Protein AF-A0A534VSX3-F1 (afdb_monomer)

Solvent-accessible surface area (backbone atoms only — not comparable to full-atom values): 7333 Å² total; per-residue (Å²): 137,89,73,97,75,85,88,82,86,79,87,55,62,61,42,80,60,17,42,66,52,34,51,24,64,72,63,87,43,50,43,33,57,39,54,73,49,53,47,44,51,50,48,59,72,76,44,96,62,83,52,74,62,70,33,72,39,65,23,56,31,60,37,7,22,24,19,51,54,46,45,71,76,38,77,65,59,43,64,43,66,39,61,43,81,35,58,70,62,87,81,61,80,66,100,55,34,65,65,49,50,50,55,53,21,73,71,61,21,40,83,46,50,52,33,78,38,50,68,78,68,64,73,75,111

pLDDT: mean 83.9, std 14.59, range [49.41, 98.19]

Foldseek 3Di:
DDDPDDDDDDDQDWQQSRQLQDQWPLNPDHSVCCVQPVVLVVCVVPDDDPFWLRAEQEDEASSLLNQVVSCVVPPRRHNYGYHHPYPVPQPDCDPCCVVVVQVVCNVTHHPDCRRPHDPVVVVVD

Radius of gyration: 15.9 Å; Cα contacts (8 Å, |Δi|>4): 168; chains: 1; bounding box: 34×32×53 Å

Secondary structure (DSSP, 8-state):
--------------GGG--TTSB-TTSS-BHHHIIIIIIHHHHHHHS----TTS-EEEEETHHHHHHHHHHHHSTTT-SEEEEES----TT--STTHHHHHHHHHHHH----HHHH--HHHHTT-

Nearest PDB structures (foldseek):
  4rgy-assembly1_B-2  TM=8.276E-01  e=1.325E-04  uncultured bacterium FLS12
  7b6b-assembly1_A  TM=6.964E-01  e=1.854E-03  Dysgonomonas mossii DSM 22836
  3c87-assembly3_A  TM=6.089E-01  e=7.457E-02  Shigella flexneri 2a str. 2457T
  3c8h-assembly1_A  TM=6.053E-01  e=1.878E-01  Shigella flexneri 2a str. 2457T
  3c87-assembly3_B  TM=5.797E-01  e=2.790E-01  Shigella flexneri 2a str. 2457T

Mean predicted aligned error: 6.37 Å

Structure (mmCIF, N/CA/C/O backbone):
data_AF-A0A534VSX3-F1
#
_entry.id   AF-A0A534VSX3-F1
#
loop_
_atom_site.group_PDB
_atom_site.id
_atom_site.type_symbol
_atom_site.label_atom_id
_atom_site.label_alt_id
_atom_site.label_comp_id
_atom_site.label_asym_id
_atom_site.label_entity_id
_atom_site.label_seq_id
_atom_site.pdbx_PDB_ins_code
_atom_site.Cartn_x
_atom_site.Cartn_y
_atom_site.Cartn_z
_atom_site.occupancy
_atom_site.B_iso_or_equiv
_atom_site.auth_seq_id
_atom_site.auth_comp_id
_atom_site.auth_asym_id
_atom_site.auth_atom_id
_atom_site.pdbx_PDB_model_num
ATOM 1 N N . ALA A 1 1 ? -3.987 9.844 27.216 1.00 49.81 1 ALA A N 1
ATOM 2 C CA . ALA A 1 1 ? -5.189 9.007 27.029 1.00 49.81 1 ALA A CA 1
ATOM 3 C C . ALA A 1 1 ? -4.771 7.736 26.302 1.00 49.81 1 ALA A C 1
ATOM 5 O O . ALA A 1 1 ? -4.040 7.842 25.326 1.00 49.81 1 ALA A O 1
ATOM 6 N N . GLN A 1 2 ? -5.156 6.561 26.798 1.00 69.62 2 GLN A N 1
ATOM 7 C CA . GLN A 1 2 ? -4.896 5.289 26.124 1.00 69.62 2 GLN A CA 1
ATOM 8 C C . GLN A 1 2 ? -6.082 4.999 25.207 1.00 69.62 2 GLN A C 1
ATOM 10 O O . GLN A 1 2 ? -7.209 4.862 25.677 1.00 69.62 2 GLN A O 1
ATOM 15 N N . PHE A 1 3 ? -5.843 4.971 23.902 1.00 79.31 3 PHE A N 1
ATOM 16 C CA . PHE A 1 3 ? -6.876 4.626 22.933 1.00 79.31 3 PHE A CA 1
ATOM 17 C C . PHE A 1 3 ? -6.907 3.101 22.752 1.00 79.31 3 PHE A C 1
ATOM 19 O O . PHE A 1 3 ? -5.840 2.492 22.652 1.00 79.31 3 PHE A O 1
ATOM 26 N N . PRO A 1 4 ? -8.089 2.460 22.717 1.00 87.12 4 PRO A N 1
ATOM 27 C CA . PRO A 1 4 ? -8.193 1.034 22.434 1.00 87.12 4 PRO A CA 1
ATOM 28 C C . PRO A 1 4 ? -7.924 0.790 20.943 1.00 87.12 4 PRO A C 1
ATOM 30 O O . PRO A 1 4 ? -8.827 0.890 20.116 1.00 87.12 4 PRO A O 1
ATOM 33 N N . LEU A 1 5 ? -6.668 0.503 20.599 1.00 91.25 5 LEU A N 1
ATOM 34 C CA . LEU A 1 5 ? -6.210 0.287 19.226 1.00 91.25 5 LEU A CA 1
ATOM 35 C C . LEU A 1 5 ? -5.325 -0.955 19.110 1.00 91.25 5 LEU A C 1
ATOM 37 O O . LEU A 1 5 ? -4.659 -1.355 20.063 1.00 91.25 5 LEU A O 1
ATOM 41 N N . ILE A 1 6 ? -5.329 -1.548 17.918 1.00 94.6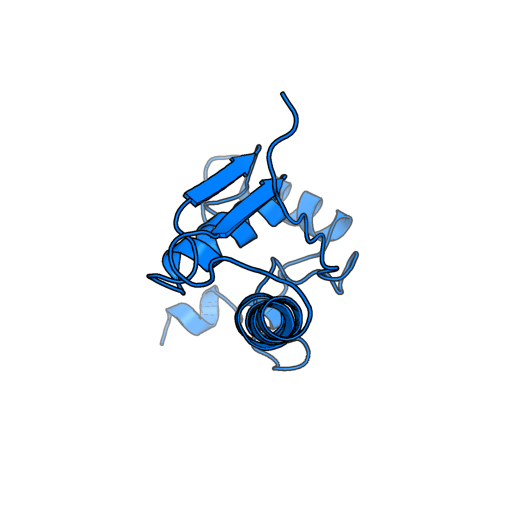2 6 ILE A N 1
ATOM 42 C CA . ILE A 1 6 ? -4.442 -2.646 17.531 1.00 94.62 6 ILE A CA 1
ATOM 43 C C . ILE A 1 6 ? -3.474 -2.081 16.494 1.00 94.62 6 ILE A C 1
ATOM 45 O O . ILE A 1 6 ? -3.912 -1.569 15.465 1.00 94.62 6 ILE A O 1
ATOM 49 N N . ILE A 1 7 ? -2.172 -2.164 16.770 1.00 96.06 7 ILE A N 1
ATOM 50 C CA . ILE A 1 7 ? -1.121 -1.781 15.821 1.00 96.06 7 ILE A CA 1
ATOM 51 C C . ILE A 1 7 ? -0.624 -3.045 15.133 1.00 96.06 7 ILE A C 1
ATOM 53 O O . ILE A 1 7 ? -0.261 -4.013 15.797 1.00 96.06 7 ILE A O 1
ATOM 57 N N . VAL A 1 8 ? -0.590 -3.015 13.804 1.00 97.31 8 VAL A N 1
ATOM 58 C CA . VAL A 1 8 ? -0.030 -4.083 12.976 1.00 97.31 8 VAL A CA 1
ATOM 59 C C . VAL A 1 8 ? 1.098 -3.474 12.152 1.00 97.31 8 VAL A C 1
ATOM 61 O O . VAL A 1 8 ? 0.868 -2.509 11.430 1.00 97.31 8 VAL A O 1
ATOM 64 N N . MET A 1 9 ? 2.308 -4.018 12.284 1.00 97.12 9 MET A N 1
ATOM 65 C CA . MET A 1 9 ? 3.501 -3.594 11.541 1.00 97.12 9 MET A CA 1
ATOM 66 C C . MET A 1 9 ? 3.991 -4.784 10.714 1.00 97.12 9 MET A C 1
ATOM 68 O O . MET A 1 9 ? 4.817 -5.555 11.204 1.00 97.12 9 MET A O 1
ATOM 72 N N . PRO A 1 10 ? 3.401 -5.026 9.533 1.00 94.94 10 PRO A N 1
ATOM 73 C CA . PRO A 1 10 ? 3.817 -6.142 8.705 1.00 94.94 10 PRO A CA 1
ATOM 74 C C . PRO A 1 10 ? 5.131 -5.843 7.984 1.00 94.94 10 PRO A C 1
ATOM 76 O O . PRO A 1 10 ? 5.452 -4.689 7.706 1.00 94.94 10 PRO A O 1
ATOM 79 N N . ASP A 1 11 ? 5.866 -6.908 7.682 1.00 91.62 11 ASP A N 1
ATOM 80 C CA . ASP A 1 11 ? 7.032 -6.864 6.804 1.00 91.62 11 ASP A CA 1
ATOM 81 C C . ASP A 1 11 ? 6.593 -6.735 5.337 1.00 91.62 11 ASP A C 1
ATOM 83 O O . ASP A 1 11 ? 5.575 -7.299 4.945 1.00 91.62 11 ASP A O 1
ATOM 87 N N . ALA A 1 12 ? 7.375 -6.016 4.536 1.00 88.00 12 ALA A N 1
ATOM 88 C CA . ALA A 1 12 ? 7.164 -5.823 3.103 1.00 88.00 12 ALA A CA 1
ATOM 89 C C . ALA A 1 12 ? 8.431 -6.120 2.278 1.00 88.00 12 ALA A C 1
ATOM 91 O O . ALA A 1 12 ? 8.550 -5.661 1.138 1.00 88.00 12 ALA A O 1
ATOM 92 N N . GLY A 1 13 ? 9.371 -6.873 2.859 1.00 87.00 13 GLY A N 1
ATOM 93 C CA . GLY A 1 13 ? 10.668 -7.171 2.269 1.00 87.00 13 GLY A CA 1
ATOM 94 C C . GLY A 1 13 ? 11.704 -6.087 2.561 1.00 87.00 13 GLY A C 1
ATOM 95 O O . GLY A 1 13 ? 11.393 -5.003 3.052 1.00 87.00 13 GLY A O 1
ATOM 96 N N . HIS A 1 14 ? 12.956 -6.400 2.240 1.00 82.38 14 HIS A N 1
ATOM 97 C CA . HIS A 1 14 ? 14.110 -5.519 2.410 1.00 82.38 14 HIS A CA 1
ATOM 98 C C . HIS A 1 14 ? 14.973 -5.557 1.143 1.00 82.38 14 HIS A C 1
ATOM 100 O O . HIS A 1 14 ? 14.955 -6.561 0.430 1.00 82.38 14 HIS A O 1
ATOM 106 N N . ASP A 1 15 ? 15.720 -4.488 0.864 1.00 78.69 15 ASP A N 1
ATOM 107 C CA . ASP A 1 15 ? 16.555 -4.351 -0.340 1.00 78.69 15 ASP A CA 1
ATOM 108 C C . ASP A 1 15 ? 15.790 -4.726 -1.624 1.00 78.69 15 ASP A C 1
ATOM 110 O O . ASP A 1 15 ? 14.632 -4.344 -1.790 1.00 78.69 15 ASP A O 1
ATOM 114 N N . SER A 1 16 ? 16.394 -5.521 -2.514 1.00 77.94 16 SER A N 1
ATOM 115 C CA . SER A 1 16 ? 15.797 -5.996 -3.770 1.00 77.94 16 SER A CA 1
ATOM 116 C C . SER A 1 16 ? 14.499 -6.773 -3.599 1.00 77.94 16 SER A C 1
ATOM 118 O O . SER A 1 16 ? 13.819 -7.022 -4.582 1.00 77.94 16 SER A O 1
ATOM 120 N N . GLU A 1 17 ? 14.153 -7.180 -2.381 1.00 82.56 17 GLU A N 1
ATOM 121 C CA . GLU A 1 17 ? 12.940 -7.926 -2.084 1.00 82.56 17 GLU A CA 1
ATOM 122 C C . GLU A 1 17 ? 11.785 -7.004 -1.641 1.00 82.56 17 GLU A C 1
ATOM 124 O O . GLU A 1 17 ? 10.633 -7.458 -1.529 1.00 82.56 17 GLU A O 1
ATOM 129 N N . ALA A 1 18 ? 12.087 -5.719 -1.400 1.00 81.31 18 ALA A N 1
ATOM 130 C CA . ALA A 1 18 ? 11.126 -4.677 -1.083 1.00 81.31 18 ALA A CA 1
ATOM 131 C C . ALA A 1 18 ? 10.397 -4.218 -2.350 1.00 81.31 18 ALA A C 1
ATOM 133 O O . ALA A 1 18 ? 10.979 -3.736 -3.315 1.00 81.31 18 ALA A O 1
ATOM 134 N N . GLY A 1 19 ? 9.081 -4.401 -2.350 1.00 82.81 19 GLY A N 1
ATOM 135 C CA . GLY A 1 19 ? 8.274 -4.336 -3.563 1.00 82.81 19 GLY A CA 1
ATOM 136 C C . GLY A 1 19 ? 7.411 -3.102 -3.730 1.00 82.81 19 GLY A C 1
ATOM 137 O O . GLY A 1 19 ? 6.347 -3.223 -4.329 1.00 82.81 19 GLY A O 1
ATOM 138 N N . TRP A 1 20 ? 7.751 -1.976 -3.096 1.00 88.25 20 TRP A N 1
ATOM 139 C CA . TRP A 1 20 ? 6.887 -0.785 -3.094 1.00 88.25 20 TRP A CA 1
ATOM 140 C C . TRP A 1 20 ? 5.455 -1.087 -2.638 1.00 88.25 20 TRP A C 1
ATOM 142 O O . TRP A 1 20 ? 4.486 -0.496 -3.114 1.00 88.25 20 TRP A O 1
ATOM 152 N N . TYR A 1 21 ? 5.322 -2.049 -1.714 1.00 92.81 21 TYR A N 1
ATOM 153 C CA . TYR A 1 21 ? 4.043 -2.546 -1.206 1.00 92.81 21 TYR A CA 1
ATOM 154 C C . TYR A 1 21 ? 3.095 -3.045 -2.311 1.00 92.81 21 TYR A C 1
ATOM 156 O O . TYR A 1 21 ? 1.887 -3.061 -2.109 1.00 92.81 21 TYR A O 1
ATOM 164 N N . SER A 1 22 ? 3.623 -3.466 -3.459 1.00 91.38 22 SER A N 1
ATOM 165 C CA . SER A 1 22 ? 2.856 -3.899 -4.628 1.00 91.38 22 SER A CA 1
ATOM 166 C C . SER A 1 22 ? 2.922 -5.410 -4.827 1.00 91.38 22 SER A C 1
ATOM 168 O O . SER A 1 22 ? 3.870 -6.071 -4.392 1.00 91.38 22 SER A O 1
ATOM 170 N N . ASP A 1 23 ? 1.915 -5.954 -5.502 1.00 93.75 23 ASP A N 1
ATOM 171 C CA . ASP A 1 23 ? 2.047 -7.259 -6.143 1.00 93.75 23 ASP A CA 1
ATOM 172 C C . ASP A 1 23 ? 2.929 -7.101 -7.388 1.00 93.75 23 ASP A C 1
ATOM 174 O O . ASP A 1 23 ? 2.736 -6.172 -8.170 1.00 93.75 23 ASP A O 1
ATOM 178 N N . TRP A 1 24 ? 3.931 -7.967 -7.523 1.00 91.75 24 TRP A N 1
ATOM 179 C CA . TRP A 1 24 ? 4.936 -7.884 -8.579 1.00 91.75 24 TRP A CA 1
ATOM 180 C C . TRP A 1 24 ? 4.387 -8.400 -9.905 1.00 91.75 24 TRP A C 1
ATOM 182 O O . TRP A 1 24 ? 3.672 -9.404 -9.937 1.00 91.75 24 TRP A O 1
ATOM 192 N N . ALA A 1 25 ? 4.769 -7.747 -11.001 1.00 89.88 25 ALA A N 1
ATOM 193 C CA . ALA A 1 25 ? 4.397 -8.124 -12.361 1.00 89.88 25 ALA A CA 1
ATOM 194 C C . ALA A 1 25 ? 4.847 -9.550 -12.729 1.00 89.88 25 ALA A C 1
ATOM 196 O O . ALA A 1 25 ? 4.123 -10.264 -13.422 1.00 89.88 25 ALA A O 1
ATOM 197 N N . ASP A 1 26 ? 6.000 -10.000 -12.221 1.00 89.56 26 ASP A N 1
ATOM 198 C CA . ASP A 1 26 ? 6.494 -11.370 -12.432 1.00 89.56 26 ASP A CA 1
ATOM 199 C C . ASP A 1 26 ? 5.793 -12.432 -11.556 1.00 89.56 26 ASP A C 1
ATOM 201 O O . ASP A 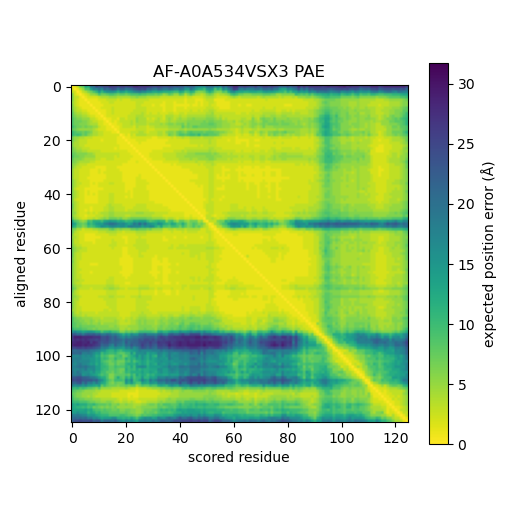1 26 ? 6.030 -13.633 -11.706 1.00 89.56 26 ASP A O 1
ATOM 205 N N . GLY A 1 27 ? 4.928 -12.001 -10.631 1.00 91.62 27 GLY A N 1
ATOM 206 C CA . GLY A 1 27 ? 4.180 -12.855 -9.711 1.00 91.62 27 GLY A CA 1
ATOM 207 C C . GLY A 1 27 ? 5.004 -13.483 -8.582 1.00 91.62 27 GLY A C 1
ATOM 208 O O . GLY A 1 27 ? 4.447 -14.231 -7.773 1.00 91.62 27 GLY A O 1
ATOM 209 N N . SER A 1 28 ? 6.304 -13.192 -8.482 1.00 91.12 28 SER A N 1
ATOM 210 C CA . SER A 1 28 ? 7.187 -13.769 -7.460 1.00 91.12 28 SER A CA 1
ATOM 211 C C . SER A 1 28 ? 6.865 -13.267 -6.049 1.00 91.12 28 SER A C 1
ATOM 213 O O . SER A 1 28 ? 7.122 -13.964 -5.063 1.00 91.12 28 SER A O 1
ATOM 215 N N . ARG A 1 29 ? 6.262 -12.075 -5.942 1.00 92.00 29 ARG A N 1
ATOM 216 C CA . ARG A 1 29 ? 5.898 -11.413 -4.683 1.00 92.00 29 ARG A CA 1
ATOM 217 C C . ARG A 1 29 ? 4.505 -10.808 -4.765 1.00 92.00 29 ARG A C 1
ATOM 219 O O . ARG A 1 29 ? 4.119 -10.226 -5.770 1.00 92.00 29 ARG A O 1
ATOM 226 N N . GLN A 1 30 ? 3.751 -10.941 -3.678 1.00 94.88 30 GLN A N 1
ATOM 227 C CA . GLN A 1 30 ? 2.352 -10.512 -3.587 1.00 94.88 30 GLN A CA 1
ATOM 228 C C . GLN A 1 30 ? 2.109 -9.710 -2.298 1.00 94.88 30 GLN A C 1
ATOM 230 O O . GLN A 1 30 ? 1.330 -10.115 -1.430 1.00 94.88 30 GLN A O 1
ATOM 235 N N . TRP A 1 31 ? 2.848 -8.608 -2.120 1.00 95.69 31 TRP A N 1
ATOM 236 C CA . TRP A 1 31 ? 2.815 -7.821 -0.884 1.00 95.69 31 TRP A CA 1
ATOM 237 C C . TRP A 1 31 ? 1.463 -7.158 -0.636 1.00 95.69 31 TRP A C 1
ATOM 239 O O . TRP A 1 31 ? 0.972 -7.158 0.492 1.00 95.69 31 TRP A O 1
ATOM 249 N N . GLU A 1 32 ? 0.836 -6.619 -1.676 1.00 96.75 32 GLU A N 1
ATOM 250 C CA . GLU A 1 32 ? -0.479 -6.002 -1.564 1.00 96.75 32 GLU A CA 1
ATOM 251 C C . GLU A 1 32 ? -1.540 -7.022 -1.214 1.00 96.75 32 GLU A C 1
ATOM 253 O O . GLU A 1 32 ? -2.273 -6.831 -0.241 1.00 96.75 32 GLU A O 1
ATOM 258 N N . THR A 1 33 ? -1.589 -8.132 -1.944 1.00 97.44 33 THR A N 1
ATOM 259 C CA . THR A 1 33 ? -2.529 -9.211 -1.654 1.00 97.44 33 THR A CA 1
ATOM 260 C C . THR A 1 33 ? -2.305 -9.757 -0.243 1.00 97.44 33 THR A C 1
ATOM 262 O O . THR A 1 33 ? -3.268 -9.975 0.505 1.00 97.44 33 THR A O 1
ATOM 265 N N . PHE A 1 34 ? -1.051 -9.931 0.177 1.00 97.44 34 PHE A N 1
ATOM 266 C CA . PHE A 1 34 ? -0.743 -10.364 1.533 1.00 97.44 34 PHE A CA 1
ATOM 267 C C . PHE A 1 34 ? -1.274 -9.373 2.577 1.00 97.44 34 PHE A C 1
ATOM 269 O O . PHE A 1 34 ? -2.055 -9.768 3.445 1.00 97.44 34 PHE A O 1
ATOM 276 N N . HIS A 1 35 ? -0.937 -8.086 2.483 1.00 97.62 35 HIS A N 1
ATOM 277 C CA . HIS A 1 35 ? -1.340 -7.090 3.478 1.00 97.62 35 HIS A CA 1
ATOM 278 C C . HIS A 1 35 ? -2.845 -6.835 3.514 1.00 97.62 35 HIS A C 1
ATOM 280 O O . HIS A 1 35 ? -3.442 -6.757 4.588 1.00 97.62 35 HIS A O 1
ATOM 286 N N . THR A 1 36 ? -3.474 -6.703 2.352 1.00 97.12 36 THR A N 1
ATOM 287 C CA . THR A 1 36 ? -4.846 -6.187 2.245 1.00 97.12 36 THR A CA 1
ATOM 288 C C . THR A 1 36 ? -5.894 -7.288 2.332 1.00 97.12 36 THR A C 1
ATOM 290 O O . THR A 1 36 ? -7.030 -7.031 2.738 1.00 97.12 36 THR A O 1
ATOM 293 N N . ARG A 1 37 ? -5.514 -8.537 2.029 1.00 96.81 37 ARG A N 1
ATOM 294 C CA . ARG A 1 37 ? -6.416 -9.690 2.080 1.00 96.81 37 ARG A CA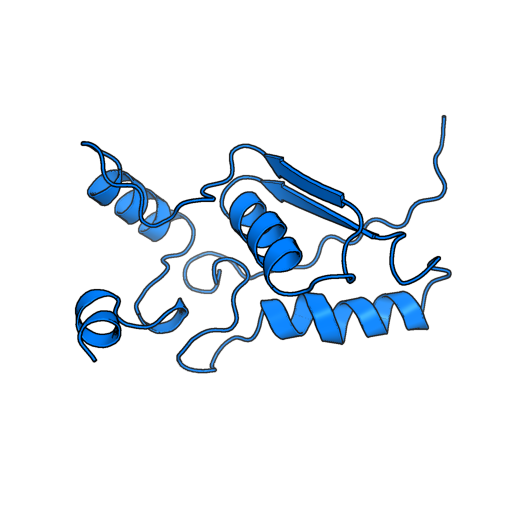 1
ATOM 295 C C . ARG A 1 37 ? -6.017 -10.700 3.142 1.00 96.81 37 ARG A C 1
ATOM 297 O O . ARG A 1 37 ? -6.849 -11.020 3.990 1.00 96.81 37 ARG A O 1
ATOM 304 N N . VAL A 1 38 ? -4.797 -11.232 3.094 1.00 98.19 38 VAL A N 1
ATOM 305 C CA . VAL A 1 38 ? -4.390 -12.336 3.984 1.00 98.19 38 VAL A CA 1
ATOM 306 C C . VAL A 1 38 ? -4.265 -11.842 5.422 1.00 98.19 38 VAL A C 1
ATOM 308 O O . VAL A 1 38 ? -4.956 -12.340 6.312 1.00 98.19 38 VAL A O 1
ATOM 311 N N . LEU A 1 39 ? -3.452 -10.812 5.637 1.00 97.44 39 LEU A N 1
ATOM 312 C CA . LEU A 1 39 ? -3.179 -10.242 6.948 1.00 97.44 39 LEU A CA 1
ATOM 313 C C . LEU A 1 3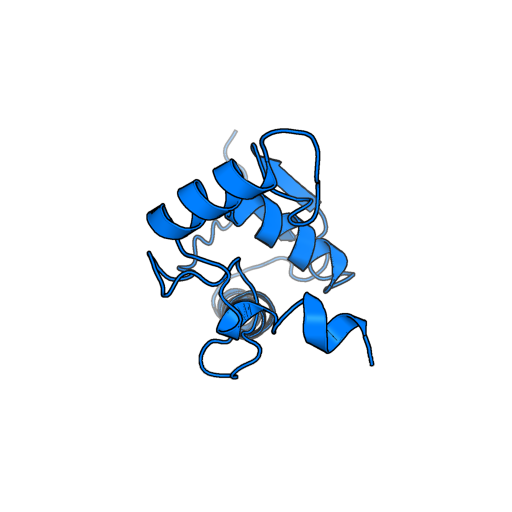9 ? -4.427 -9.611 7.565 1.00 97.44 39 LEU A C 1
ATOM 315 O O . LEU A 1 39 ? -4.727 -9.877 8.725 1.00 97.44 39 LEU A O 1
ATOM 319 N N . VAL A 1 40 ? -5.196 -8.832 6.797 1.00 96.00 40 VAL A N 1
ATOM 320 C CA . VAL A 1 40 ? -6.465 -8.257 7.276 1.00 96.00 40 VAL A CA 1
ATOM 321 C C . VAL A 1 40 ? -7.411 -9.345 7.788 1.00 96.00 40 VAL A C 1
ATOM 323 O O . VAL A 1 40 ? -7.921 -9.228 8.901 1.00 96.00 40 VAL A O 1
ATOM 326 N N . ARG A 1 41 ? -7.617 -10.425 7.020 1.00 96.19 41 ARG A N 1
ATOM 327 C CA . ARG A 1 41 ? -8.484 -11.539 7.442 1.00 96.19 41 ARG A CA 1
ATOM 328 C C . ARG A 1 41 ? -7.942 -12.243 8.677 1.00 96.19 41 ARG A C 1
ATOM 330 O O . ARG A 1 41 ? -8.719 -12.586 9.564 1.00 96.19 41 ARG A O 1
ATOM 337 N N . TYR A 1 42 ? -6.628 -12.444 8.742 1.00 97.69 42 TYR A N 1
ATOM 338 C CA . TYR A 1 42 ? -5.986 -13.039 9.905 1.00 97.69 42 TYR A CA 1
ATOM 339 C C . TYR A 1 42 ? -6.222 -12.186 11.158 1.00 97.69 42 TYR A C 1
ATOM 341 O O . TYR A 1 42 ? -6.717 -12.698 12.161 1.00 97.69 42 TYR A O 1
ATOM 349 N N . VAL A 1 43 ? -5.954 -10.880 11.092 1.00 96.75 43 VAL A N 1
ATOM 350 C CA . VAL A 1 43 ? -6.126 -9.961 12.225 1.00 96.75 43 VAL A CA 1
ATOM 351 C C . VAL A 1 43 ? -7.594 -9.880 12.651 1.00 96.75 43 VAL A C 1
ATOM 353 O O . VAL A 1 43 ? -7.890 -10.010 13.837 1.00 96.75 43 VAL A O 1
ATOM 356 N N . ASP A 1 44 ? -8.523 -9.749 11.702 1.00 95.50 44 ASP A N 1
ATOM 357 C CA . ASP A 1 44 ? -9.963 -9.681 11.985 1.00 95.50 44 ASP A CA 1
ATOM 358 C C . ASP A 1 44 ? -10.537 -10.997 12.543 1.00 95.50 44 ASP A C 1
ATOM 360 O O . ASP A 1 44 ? -11.609 -10.984 13.155 1.00 95.50 44 ASP A O 1
ATOM 364 N N . GLY A 1 45 ? -9.868 -12.132 12.311 1.00 96.69 45 GLY A N 1
ATOM 365 C CA . GLY A 1 45 ? -10.248 -13.446 12.835 1.00 96.69 45 GLY A CA 1
ATOM 366 C C . GLY A 1 45 ? -9.676 -13.762 14.220 1.00 96.69 45 GLY A C 1
ATOM 367 O O . GLY A 1 45 ? -10.294 -14.517 14.965 1.00 96.69 45 GLY A O 1
ATOM 368 N N . HIS A 1 46 ? -8.529 -13.177 14.578 1.00 97.56 46 HIS A N 1
ATOM 369 C CA . HIS A 1 46 ? -7.808 -13.494 15.820 1.00 97.56 46 HIS A CA 1
ATOM 370 C C . HIS A 1 46 ? -7.897 -12.397 16.883 1.00 97.56 46 HIS A C 1
ATOM 372 O O . HIS A 1 46 ? -7.668 -12.661 18.062 1.00 97.56 46 HIS A O 1
ATOM 378 N N . PHE A 1 47 ? -8.252 -11.172 16.495 1.00 94.88 47 PHE A N 1
ATOM 379 C CA . PHE A 1 47 ? -8.369 -10.040 17.405 1.00 94.88 47 PHE A CA 1
ATOM 380 C C . PHE A 1 47 ? -9.742 -9.378 17.295 1.00 94.88 47 PHE A C 1
ATOM 382 O O . PHE A 1 47 ? -10.443 -9.470 16.289 1.00 94.88 47 PHE A O 1
ATOM 389 N N . ARG A 1 48 ? -10.135 -8.672 18.358 1.00 93.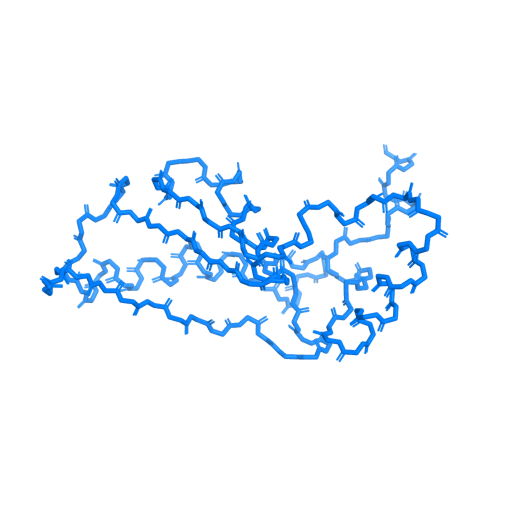12 48 ARG A N 1
ATOM 390 C CA . ARG A 1 48 ? -11.410 -7.948 18.433 1.00 93.12 48 ARG A CA 1
ATOM 391 C C . ARG A 1 48 ? -11.352 -6.627 17.661 1.00 93.12 48 ARG A C 1
ATOM 393 O O . ARG A 1 48 ? -11.322 -5.558 18.267 1.00 93.12 48 ARG A O 1
ATOM 400 N N . THR A 1 49 ? -11.318 -6.695 16.336 1.00 93.38 49 THR A N 1
ATOM 401 C CA . THR A 1 49 ? -11.376 -5.506 15.477 1.00 93.38 49 THR A CA 1
ATOM 402 C C . THR A 1 49 ? -12.817 -5.028 15.280 1.00 93.38 49 THR A C 1
ATOM 404 O O . THR A 1 49 ? -13.765 -5.810 15.339 1.00 93.38 49 THR A O 1
ATOM 407 N N . LEU A 1 50 ? -12.990 -3.730 15.009 1.00 89.12 50 LEU A N 1
ATOM 408 C CA . LEU A 1 50 ? -14.280 -3.146 14.608 1.00 89.12 50 LEU A CA 1
ATOM 409 C C . LEU A 1 50 ? -14.574 -3.330 13.098 1.00 89.12 50 LEU A C 1
ATOM 411 O O . LEU A 1 50 ? -15.624 -2.914 12.622 1.00 89.12 50 LEU A O 1
ATOM 415 N N . ARG A 1 51 ? -13.680 -4.025 12.370 1.00 77.00 51 ARG A N 1
ATOM 416 C CA . ARG A 1 51 ? -13.727 -4.332 10.924 1.00 77.00 51 ARG A CA 1
ATOM 417 C C . ARG A 1 51 ? -13.933 -3.074 10.056 1.00 77.00 51 ARG A C 1
ATOM 419 O O . ARG A 1 51 ? -13.512 -1.999 10.463 1.00 77.00 51 ARG A O 1
ATOM 426 N N . LEU A 1 52 ? -14.396 -3.237 8.811 1.00 69.88 52 LEU A N 1
ATOM 427 C CA . LEU A 1 52 ? -14.545 -2.210 7.757 1.00 69.88 52 LEU A CA 1
ATOM 428 C C . LEU A 1 52 ? -14.847 -0.792 8.281 1.00 69.88 52 LEU A C 1
ATOM 430 O O . LEU A 1 52 ? -15.595 -0.625 9.236 1.00 69.88 52 LEU A O 1
ATOM 434 N N . ALA A 1 53 ? -14.282 0.229 7.630 1.00 74.31 53 ALA A N 1
ATOM 435 C CA . ALA A 1 53 ? -14.421 1.637 8.021 1.00 74.31 53 ALA A CA 1
ATOM 436 C C . ALA A 1 53 ? -13.955 1.996 9.456 1.00 74.31 53 ALA A C 1
ATOM 438 O O . ALA A 1 53 ? -14.248 3.091 9.911 1.00 74.31 53 ALA A O 1
ATOM 439 N N . HIS A 1 54 ? -13.184 1.138 10.140 1.00 90.56 54 HIS A N 1
ATOM 440 C CA . HIS A 1 54 ? -12.482 1.449 11.402 1.00 90.56 54 HIS A CA 1
ATOM 441 C C . HIS A 1 54 ? -10.977 1.138 11.341 1.00 90.56 54 HIS A C 1
ATOM 443 O O . HIS A 1 54 ? -10.331 0.863 12.355 1.00 90.56 54 HIS A O 1
ATOM 449 N N . ARG A 1 55 ? -10.409 1.140 10.132 1.00 94.12 55 ARG A N 1
ATOM 450 C CA . ARG A 1 55 ? -8.996 0.845 9.881 1.00 94.12 55 ARG A CA 1
ATOM 451 C C . ARG A 1 55 ? -8.305 2.059 9.283 1.00 94.12 55 ARG A C 1
ATOM 453 O O . ARG A 1 55 ? -8.845 2.687 8.376 1.00 94.12 55 ARG A O 1
ATOM 460 N N . ALA A 1 56 ? -7.098 2.337 9.754 1.00 95.94 56 ALA A N 1
ATOM 461 C CA . ALA A 1 56 ? -6.200 3.303 9.143 1.00 95.94 56 ALA A CA 1
ATOM 462 C C . ALA A 1 56 ? -4.966 2.589 8.584 1.00 95.94 56 ALA A C 1
ATOM 464 O O . ALA A 1 56 ? -4.557 1.554 9.114 1.00 95.94 56 ALA A O 1
ATOM 465 N N . VAL A 1 57 ? -4.384 3.151 7.528 1.00 97.75 57 VAL A N 1
ATOM 466 C CA . VAL A 1 57 ? -3.069 2.762 7.010 1.00 97.75 57 VAL A CA 1
ATOM 467 C C . VAL A 1 57 ? -2.146 3.970 7.043 1.00 97.75 57 VAL A C 1
ATOM 469 O O . VAL A 1 57 ? -2.555 5.087 6.736 1.00 97.75 57 VAL A O 1
ATOM 472 N N . ALA A 1 58 ? -0.904 3.763 7.451 1.00 97.75 58 ALA A N 1
ATOM 473 C CA . ALA A 1 58 ? 0.091 4.816 7.493 1.00 97.75 58 ALA A CA 1
ATOM 474 C C . ALA A 1 58 ? 1.447 4.261 7.079 1.00 97.75 58 ALA A C 1
ATOM 476 O O . ALA A 1 58 ? 1.756 3.109 7.383 1.00 97.75 58 ALA A O 1
ATOM 477 N N . GLY A 1 59 ? 2.260 5.086 6.429 1.00 97.12 59 GLY A N 1
ATOM 478 C CA . GLY A 1 59 ? 3.611 4.686 6.071 1.00 97.12 59 GLY A CA 1
ATOM 479 C C . GLY A 1 59 ? 4.553 5.856 5.829 1.00 97.12 59 GLY A C 1
ATOM 480 O O . GLY A 1 59 ? 4.130 6.987 5.590 1.00 97.12 59 GLY A O 1
ATOM 481 N N . LEU A 1 60 ? 5.846 5.551 5.928 1.00 93.44 60 LEU A N 1
ATOM 482 C CA . LEU A 1 60 ? 6.962 6.480 5.769 1.00 93.44 60 LEU A CA 1
ATOM 483 C C . LEU A 1 60 ? 7.703 6.184 4.462 1.00 93.44 60 LEU A C 1
ATOM 485 O O . LEU A 1 60 ? 7.982 5.019 4.182 1.00 93.44 60 LEU A O 1
ATOM 489 N N . SER A 1 61 ? 8.078 7.214 3.701 1.00 89.44 61 SER A N 1
ATOM 490 C CA . SER A 1 61 ? 8.890 7.073 2.481 1.00 89.44 61 SER A CA 1
ATOM 491 C C . SER A 1 61 ? 8.231 6.122 1.464 1.00 89.44 61 SER A C 1
ATOM 493 O O . SER A 1 61 ? 7.096 6.365 1.047 1.00 89.44 61 SER A O 1
ATOM 495 N N . MET A 1 62 ? 8.861 4.999 1.115 1.00 88.81 62 MET A N 1
ATOM 496 C CA . MET A 1 62 ? 8.249 3.933 0.311 1.00 88.81 62 MET A CA 1
ATOM 497 C C . MET A 1 62 ? 6.924 3.427 0.913 1.00 88.81 62 MET A C 1
ATOM 499 O O . MET A 1 62 ? 5.962 3.167 0.196 1.00 88.81 62 MET A O 1
ATOM 503 N N . GLY A 1 63 ? 6.818 3.347 2.241 1.00 92.00 63 GLY A N 1
ATOM 504 C CA . GLY A 1 63 ? 5.560 3.014 2.916 1.00 92.00 63 GLY A CA 1
ATOM 505 C C . GLY A 1 63 ? 4.488 4.089 2.759 1.00 92.00 63 GLY A C 1
ATOM 506 O O . GLY A 1 63 ? 3.304 3.772 2.791 1.00 92.00 63 GLY A O 1
ATOM 507 N N . GLY A 1 64 ? 4.877 5.351 2.558 1.00 94.81 64 GLY A N 1
ATOM 508 C CA . GLY A 1 64 ? 3.943 6.432 2.251 1.00 94.81 64 GLY A CA 1
ATOM 509 C C . GLY A 1 64 ? 3.297 6.252 0.875 1.00 94.81 64 GLY A C 1
ATOM 510 O O . GLY A 1 64 ? 2.092 6.466 0.742 1.00 94.81 64 GLY A O 1
ATOM 511 N N . PHE A 1 65 ? 4.061 5.770 -0.115 1.00 92.25 65 PHE A N 1
ATOM 512 C CA . PHE A 1 65 ? 3.497 5.287 -1.380 1.00 92.25 65 PHE A CA 1
ATOM 513 C C . PHE A 1 65 ? 2.540 4.120 -1.125 1.00 92.25 65 PHE A C 1
ATOM 515 O O . PHE A 1 65 ? 1.374 4.202 -1.494 1.00 92.25 65 PHE A O 1
ATOM 522 N N . GLY A 1 66 ? 2.987 3.078 -0.415 1.00 95.00 66 GLY A N 1
ATOM 523 C CA . GLY A 1 66 ? 2.166 1.897 -0.129 1.00 95.00 66 GLY A CA 1
ATOM 524 C C . GLY A 1 66 ? 0.833 2.223 0.552 1.00 95.00 66 GLY A C 1
ATOM 525 O O . GLY A 1 66 ? -0.215 1.738 0.130 1.00 95.00 66 GLY A O 1
ATOM 526 N N . ALA A 1 67 ? 0.849 3.103 1.557 1.00 97.62 67 ALA A N 1
ATOM 527 C CA . ALA A 1 67 ? -0.347 3.536 2.275 1.00 97.62 67 ALA A CA 1
ATOM 528 C C . ALA A 1 67 ? -1.361 4.232 1.354 1.00 97.62 67 ALA A C 1
ATOM 530 O O . ALA A 1 67 ? -2.551 3.908 1.390 1.00 97.62 67 ALA A O 1
ATOM 531 N N . MET A 1 68 ? -0.896 5.155 0.506 1.00 97.50 68 MET A N 1
ATOM 532 C CA . MET A 1 68 ? -1.765 5.861 -0.439 1.00 97.50 68 MET A CA 1
ATOM 533 C C . MET A 1 68 ? -2.254 4.934 -1.557 1.00 97.50 68 MET A C 1
ATOM 535 O O . MET A 1 68 ? -3.444 4.933 -1.871 1.00 97.50 68 MET A O 1
ATOM 539 N N . SER A 1 69 ? -1.376 4.082 -2.090 1.00 95.38 69 SER A N 1
ATOM 540 C CA . SER A 1 69 ? -1.697 3.098 -3.127 1.00 95.38 69 SER A CA 1
ATOM 541 C C . SER A 1 69 ? -2.713 2.058 -2.650 1.00 95.38 69 SER A C 1
ATOM 543 O O . SER A 1 69 ? -3.610 1.696 -3.410 1.00 95.38 69 SER A O 1
ATOM 545 N N . TYR A 1 70 ? -2.638 1.599 -1.397 1.00 97.12 70 TYR A N 1
ATOM 546 C CA . TYR A 1 70 ? -3.652 0.715 -0.809 1.00 97.12 70 TYR A CA 1
ATOM 547 C C . TYR A 1 70 ? -4.992 1.407 -0.621 1.00 97.12 70 TYR A C 1
ATOM 549 O O . TYR A 1 70 ? -6.027 0.836 -0.963 1.00 97.12 70 TYR A O 1
ATOM 557 N N . ALA A 1 71 ? -4.992 2.630 -0.092 1.00 96.31 71 ALA A N 1
ATOM 558 C CA . ALA A 1 71 ? -6.226 3.380 0.098 1.00 96.31 71 ALA A CA 1
ATOM 559 C C . ALA A 1 71 ? -6.940 3.649 -1.238 1.00 96.31 71 ALA A C 1
ATOM 561 O O . ALA A 1 71 ? -8.159 3.511 -1.314 1.00 96.31 71 ALA A O 1
ATOM 562 N N . ALA A 1 72 ? -6.181 3.968 -2.292 1.00 96.06 72 ALA A N 1
ATOM 563 C CA . ALA A 1 72 ? -6.717 4.214 -3.627 1.00 96.06 72 ALA A CA 1
ATOM 564 C C . ALA A 1 72 ? -7.266 2.942 -4.300 1.00 96.06 72 ALA A C 1
ATOM 566 O O . ALA A 1 72 ? -8.336 2.985 -4.905 1.00 96.06 72 ALA A O 1
ATOM 567 N N . ARG A 1 73 ? -6.561 1.806 -4.191 1.00 96.25 73 ARG A N 1
ATOM 568 C CA . ARG A 1 73 ? -6.914 0.557 -4.897 1.00 96.25 73 ARG A CA 1
ATOM 569 C C . ARG A 1 73 ? -7.881 -0.351 -4.138 1.00 96.25 73 ARG A C 1
ATOM 571 O O . ARG A 1 73 ? -8.512 -1.213 -4.746 1.00 96.25 73 ARG A O 1
ATOM 578 N N . HIS A 1 74 ? -8.059 -0.134 -2.836 1.00 95.69 74 HIS A N 1
ATOM 579 C CA . HIS A 1 74 ? -9.003 -0.882 -2.002 1.00 95.69 74 HIS A CA 1
ATOM 580 C C . HIS A 1 74 ? -10.048 0.040 -1.357 1.00 95.69 74 HIS A C 1
ATOM 582 O O . HIS A 1 74 ? -10.059 0.209 -0.128 1.00 95.69 74 HIS A O 1
ATOM 588 N N . PRO A 1 75 ? -10.956 0.634 -2.156 1.00 93.94 75 PRO A N 1
ATOM 589 C CA . PRO A 1 75 ? -11.994 1.509 -1.627 1.00 93.94 75 PRO A CA 1
ATOM 590 C C . PRO A 1 75 ? -12.832 0.781 -0.565 1.00 93.94 75 PRO A C 1
ATOM 592 O O . PRO A 1 75 ? -13.291 -0.344 -0.761 1.00 93.94 75 PRO A O 1
ATOM 595 N N . GLY A 1 76 ? -13.009 1.426 0.591 1.00 92.38 76 GLY A N 1
ATOM 596 C CA . GLY A 1 76 ? -13.756 0.889 1.735 1.00 92.38 76 GLY A CA 1
ATOM 597 C C . GLY A 1 76 ? -12.947 0.021 2.708 1.00 92.38 76 GLY A C 1
ATOM 598 O O . GLY A 1 76 ? -13.441 -0.278 3.798 1.00 92.38 76 GLY A O 1
ATOM 599 N N . LEU A 1 77 ? -11.703 -0.350 2.380 1.00 94.94 77 LEU A N 1
ATOM 600 C CA . LEU A 1 77 ? -10.855 -1.136 3.285 1.00 94.94 77 LEU A CA 1
ATOM 601 C C . LEU A 1 77 ? -10.243 -0.289 4.412 1.00 94.94 77 LEU A C 1
ATOM 603 O O . LEU A 1 77 ? -10.128 -0.763 5.549 1.00 94.94 77 LEU A O 1
ATOM 607 N N . PHE A 1 78 ? -9.877 0.955 4.097 1.00 95.62 78 PHE A N 1
ATOM 608 C CA . PHE A 1 78 ? -9.273 1.921 5.014 1.00 95.62 78 PHE A CA 1
ATOM 609 C C . PHE A 1 78 ? -10.149 3.176 5.098 1.00 95.62 78 PHE A C 1
ATOM 611 O O . PHE A 1 78 ? -10.540 3.733 4.077 1.00 95.62 78 PHE A O 1
ATOM 618 N N . GLN A 1 79 ? -10.463 3.616 6.317 1.00 95.12 79 GLN A N 1
ATOM 619 C CA . GLN A 1 79 ? -11.198 4.859 6.580 1.00 95.12 79 GLN A CA 1
ATOM 620 C C . GLN A 1 79 ? -10.281 6.084 6.526 1.00 95.12 79 GLN A C 1
ATOM 622 O O . GLN A 1 79 ? -10.720 7.180 6.192 1.00 95.12 79 GLN A O 1
ATOM 627 N N . ALA A 1 80 ? -9.011 5.897 6.881 1.00 95.56 80 ALA A N 1
ATOM 628 C CA . ALA A 1 80 ? -8.004 6.943 6.874 1.00 95.56 80 ALA A CA 1
ATOM 629 C C . ALA A 1 80 ? -6.687 6.406 6.312 1.00 95.56 80 ALA A C 1
ATOM 631 O O . ALA A 1 80 ? -6.328 5.245 6.533 1.00 95.56 80 ALA A O 1
ATOM 632 N N . ALA A 1 81 ? -5.961 7.275 5.619 1.00 97.44 81 ALA A N 1
ATOM 633 C CA . ALA A 1 81 ? -4.623 7.013 5.120 1.00 97.44 81 ALA A CA 1
ATOM 634 C C . ALA A 1 81 ? -3.704 8.177 5.499 1.00 97.44 81 ALA A C 1
ATOM 636 O O . ALA A 1 81 ? -4.128 9.333 5.468 1.00 97.44 81 ALA A O 1
ATOM 637 N N . ALA A 1 82 ? -2.460 7.876 5.862 1.00 98.00 82 ALA A N 1
ATOM 638 C CA . ALA A 1 82 ? -1.441 8.879 6.142 1.00 98.00 82 ALA A CA 1
ATOM 639 C C . ALA A 1 82 ? -0.134 8.538 5.420 1.00 98.00 82 ALA A C 1
ATOM 641 O O . ALA A 1 82 ? 0.377 7.423 5.522 1.00 98.00 82 ALA A O 1
ATOM 642 N N . SER A 1 83 ? 0.421 9.524 4.721 1.00 97.56 83 SER A N 1
ATOM 643 C CA . SER A 1 83 ? 1.713 9.424 4.048 1.00 97.56 83 SER A CA 1
ATOM 644 C C . SER A 1 83 ? 2.696 10.382 4.703 1.00 97.56 83 SER A C 1
ATOM 646 O O . SER A 1 83 ? 2.477 11.594 4.713 1.00 97.56 83 SER A O 1
ATOM 648 N N . PHE A 1 84 ? 3.773 9.841 5.265 1.00 96.06 84 PHE A N 1
ATOM 649 C CA . PHE A 1 84 ? 4.859 10.618 5.851 1.00 96.06 84 PHE A CA 1
ATOM 650 C C . PHE A 1 84 ? 6.043 10.606 4.886 1.00 96.06 84 PHE A C 1
ATOM 652 O O . PHE A 1 84 ? 6.625 9.553 4.634 1.00 96.06 84 PHE A O 1
ATOM 659 N N . SER A 1 85 ? 6.384 11.765 4.315 1.00 90.31 85 SER A N 1
ATOM 660 C CA . SER A 1 85 ? 7.474 11.909 3.331 1.00 90.31 85 SER A CA 1
ATOM 661 C C . SER A 1 85 ? 7.404 10.890 2.185 1.00 90.31 85 SER A C 1
ATOM 663 O O . SER A 1 85 ? 8.431 10.378 1.744 1.00 90.31 85 SER A O 1
ATOM 665 N N . GLY A 1 86 ? 6.191 10.521 1.763 1.00 89.00 86 GLY A N 1
ATOM 666 C CA . GLY A 1 86 ? 6.001 9.438 0.809 1.00 89.00 86 GLY A CA 1
ATOM 667 C C . GLY A 1 86 ? 6.327 9.839 -0.622 1.00 89.00 86 GLY A C 1
ATOM 668 O O . GLY A 1 86 ? 5.908 10.902 -1.080 1.00 89.00 86 GLY A O 1
ATOM 669 N N . ALA A 1 87 ? 6.995 8.945 -1.347 1.00 84.44 87 ALA A N 1
ATOM 670 C CA . ALA A 1 87 ? 7.194 9.060 -2.790 1.00 84.44 87 ALA A CA 1
ATOM 671 C C . ALA A 1 87 ? 5.911 8.645 -3.536 1.00 84.44 87 ALA A C 1
ATOM 673 O O . ALA A 1 87 ? 5.852 7.598 -4.169 1.00 84.44 87 ALA A O 1
ATOM 674 N N . VAL A 1 88 ? 4.844 9.433 -3.370 1.00 85.56 88 VAL A N 1
ATOM 675 C CA . VAL A 1 88 ? 3.486 9.111 -3.854 1.00 85.56 88 VAL A CA 1
ATOM 676 C C . VAL A 1 88 ? 3.301 9.300 -5.360 1.00 85.56 88 VAL A C 1
ATOM 678 O O . VAL A 1 88 ? 2.340 8.782 -5.918 1.00 85.56 88 VAL A O 1
ATOM 681 N N . ASP A 1 89 ? 4.220 10.013 -6.006 1.00 81.19 89 ASP A N 1
ATOM 682 C CA . ASP A 1 89 ? 4.325 10.107 -7.457 1.00 81.19 89 ASP A CA 1
ATOM 683 C C . ASP A 1 89 ? 5.712 9.613 -7.874 1.00 81.19 89 ASP A C 1
ATOM 685 O O . ASP A 1 89 ? 6.703 10.342 -7.811 1.00 81.19 89 ASP A O 1
ATOM 689 N N . THR A 1 90 ? 5.780 8.337 -8.250 1.00 74.69 90 THR A N 1
ATOM 690 C CA . THR A 1 90 ? 7.012 7.677 -8.702 1.00 74.69 90 THR A CA 1
ATOM 691 C C . THR A 1 90 ? 7.375 8.027 -10.145 1.00 74.69 90 THR A C 1
ATOM 693 O O . THR A 1 90 ? 8.444 7.652 -10.613 1.00 74.69 90 THR A O 1
ATOM 696 N N . ARG A 1 91 ? 6.508 8.768 -10.851 1.00 72.38 91 ARG A N 1
ATOM 697 C CA . ARG A 1 91 ? 6.708 9.223 -12.232 1.00 72.38 91 ARG A CA 1
ATOM 698 C C . ARG A 1 91 ? 7.057 10.712 -12.317 1.00 72.38 91 ARG A C 1
ATOM 700 O O . ARG A 1 91 ? 7.237 11.222 -13.419 1.00 72.38 91 ARG A O 1
ATOM 707 N N . TYR A 1 92 ? 7.163 11.423 -11.193 1.00 66.00 92 TYR A N 1
ATOM 708 C CA . TYR A 1 92 ? 7.412 12.863 -11.193 1.00 66.00 92 TYR A CA 1
ATOM 709 C C . TYR A 1 92 ? 8.814 13.213 -11.725 1.00 66.00 92 TYR A C 1
ATOM 711 O O . TYR A 1 92 ? 9.833 12.864 -11.120 1.00 66.00 92 TYR A O 1
ATOM 719 N N . VAL A 1 93 ? 8.877 13.960 -12.830 1.00 57.69 93 VAL A N 1
ATOM 720 C CA . VAL A 1 93 ? 10.117 14.380 -13.507 1.00 57.69 93 VAL A CA 1
ATOM 721 C C . VAL A 1 93 ? 10.282 15.900 -13.440 1.00 57.69 93 VAL A C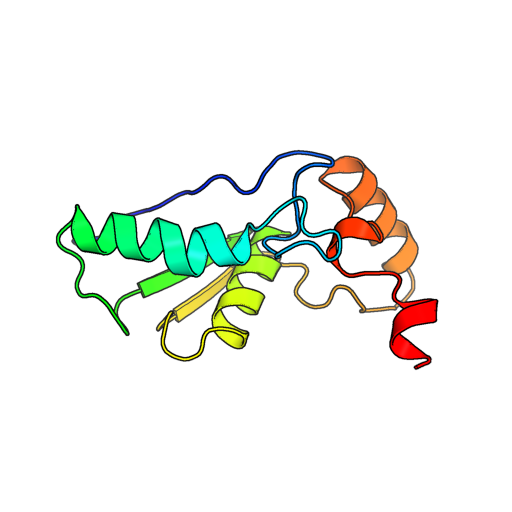 1
ATOM 723 O O . VAL A 1 93 ? 9.588 16.605 -14.155 1.00 57.69 93 VAL A O 1
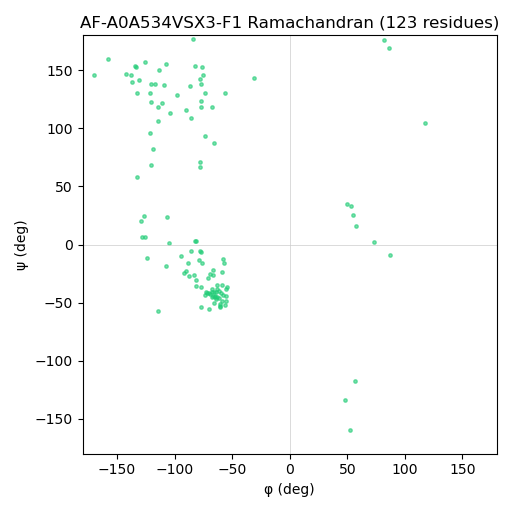ATOM 726 N N . GLU A 1 94 ? 11.202 16.393 -12.597 1.00 52.03 94 GLU A N 1
ATOM 727 C CA . GLU A 1 94 ? 11.882 17.705 -12.712 1.00 52.03 94 GLU A CA 1
ATOM 728 C C . GLU A 1 94 ? 13.046 17.806 -11.690 1.00 52.03 94 GLU A C 1
ATOM 730 O O . GLU A 1 94 ? 12.948 17.327 -10.557 1.00 52.03 94 GLU A O 1
ATOM 735 N N . PRO A 1 95 ? 14.157 18.489 -12.011 1.00 49.41 95 PRO A N 1
ATOM 736 C CA . PRO A 1 95 ? 15.160 18.100 -12.998 1.00 49.41 95 PRO A CA 1
ATOM 737 C C . PRO A 1 95 ? 16.185 17.076 -12.447 1.00 49.41 95 PRO A C 1
ATOM 739 O O . PRO A 1 95 ? 17.134 16.711 -13.134 1.00 49.41 95 PRO A O 1
ATOM 742 N N . VAL A 1 96 ? 16.026 16.607 -11.202 1.00 49.47 96 VAL A N 1
ATOM 743 C CA . VAL A 1 96 ? 16.997 15.742 -10.488 1.00 49.47 96 VAL A CA 1
ATOM 744 C C . VAL A 1 96 ? 16.353 14.432 -10.003 1.00 49.47 96 VAL A C 1
ATOM 746 O O . VAL A 1 96 ? 17.055 13.493 -9.624 1.00 49.47 96 VAL A O 1
ATOM 749 N N . SER A 1 97 ? 15.018 14.331 -10.053 1.00 54.47 97 SER A N 1
ATOM 750 C CA . SER A 1 97 ? 14.271 13.201 -9.498 1.00 54.47 97 SER A CA 1
ATOM 751 C C . SER A 1 97 ? 14.508 11.891 -10.241 1.00 54.47 97 SER A C 1
ATOM 753 O O . SER A 1 97 ? 14.715 10.912 -9.561 1.00 54.47 97 SER A O 1
ATOM 755 N N . GLY A 1 98 ? 14.592 11.826 -11.574 1.00 57.09 98 GLY A N 1
ATOM 756 C CA . GLY A 1 98 ? 14.785 10.535 -12.268 1.00 57.09 98 GLY A CA 1
ATOM 757 C C . GLY A 1 98 ? 16.066 9.791 -11.853 1.00 57.09 98 GLY A C 1
ATOM 758 O O . GLY A 1 98 ? 16.023 8.625 -11.479 1.00 57.09 98 GLY A O 1
ATOM 759 N N . ILE A 1 99 ? 17.211 10.482 -11.839 1.00 57.56 99 ILE A N 1
ATOM 760 C CA . ILE A 1 99 ? 18.495 9.890 -11.419 1.00 57.56 99 ILE A CA 1
ATOM 761 C C . ILE A 1 99 ? 18.536 9.703 -9.897 1.00 57.56 99 ILE A C 1
ATOM 763 O O . ILE A 1 99 ? 18.972 8.660 -9.422 1.00 57.56 99 ILE A O 1
ATOM 767 N N . GLY A 1 100 ? 18.072 10.693 -9.126 1.00 59.03 100 GLY A N 1
ATOM 768 C CA . GLY A 1 100 ? 18.068 10.620 -7.664 1.00 59.03 100 GLY A CA 1
ATOM 769 C C . GLY A 1 100 ? 17.162 9.510 -7.134 1.00 59.03 100 GLY A C 1
ATOM 770 O O . GLY A 1 100 ? 17.595 8.720 -6.307 1.00 59.03 100 GLY A O 1
ATOM 771 N N . PHE A 1 101 ? 15.938 9.415 -7.650 1.00 64.38 101 PHE A N 1
ATOM 772 C CA . PHE A 1 101 ? 14.967 8.358 -7.369 1.00 64.38 101 PHE A CA 1
ATOM 773 C C . PHE A 1 101 ? 15.578 6.992 -7.687 1.00 64.38 101 PHE A C 1
ATOM 775 O O . PHE A 1 101 ? 15.658 6.163 -6.789 1.00 64.38 101 PHE A O 1
ATOM 782 N N . ASN A 1 102 ? 16.141 6.796 -8.886 1.00 63.22 102 ASN A N 1
ATOM 783 C CA . ASN A 1 102 ? 16.795 5.534 -9.253 1.00 63.22 102 ASN A CA 1
ATOM 784 C C . ASN A 1 102 ? 17.953 5.160 -8.305 1.00 63.22 102 ASN A C 1
ATOM 786 O O . ASN A 1 102 ? 18.008 4.028 -7.841 1.00 63.22 102 ASN A O 1
ATOM 790 N N . ILE A 1 103 ? 18.821 6.110 -7.928 1.00 62.16 103 ILE A N 1
ATOM 791 C CA . ILE A 1 103 ? 19.920 5.859 -6.973 1.00 62.16 103 ILE A CA 1
ATOM 792 C C . ILE A 1 103 ? 19.388 5.504 -5.576 1.00 62.16 103 ILE A C 1
ATOM 794 O O . ILE A 1 103 ? 19.890 4.580 -4.938 1.00 62.16 103 ILE A O 1
ATOM 798 N N . PHE A 1 104 ? 18.377 6.223 -5.077 1.00 60.09 104 PHE A N 1
ATOM 799 C CA . PHE A 1 104 ? 17.754 5.908 -3.788 1.00 60.09 104 PHE A CA 1
ATOM 800 C C . PHE A 1 104 ? 17.087 4.526 -3.813 1.00 60.09 104 PHE A C 1
ATOM 802 O O . PHE A 1 104 ? 17.117 3.808 -2.817 1.00 60.09 104 PHE A O 1
ATOM 809 N N . HIS A 1 105 ? 16.527 4.125 -4.947 1.00 62.25 105 HIS A N 1
ATOM 810 C CA . HIS A 1 105 ? 15.907 2.820 -5.124 1.00 62.25 105 HIS A CA 1
ATOM 811 C C . HIS A 1 105 ? 16.909 1.678 -5.212 1.00 62.25 105 HIS A C 1
ATOM 813 O O . HIS A 1 105 ? 16.731 0.697 -4.494 1.00 62.25 105 HIS A O 1
ATOM 819 N N . ASP A 1 106 ? 18.023 1.856 -5.914 1.00 62.38 106 ASP A N 1
ATOM 820 C CA . ASP A 1 106 ? 19.133 0.895 -5.897 1.00 62.38 106 ASP A CA 1
ATOM 821 C C . ASP A 1 106 ? 19.710 0.661 -4.491 1.00 62.38 106 ASP A C 1
ATOM 823 O O . ASP A 1 106 ? 20.265 -0.402 -4.216 1.00 62.38 106 ASP A O 1
ATOM 827 N N . MET A 1 107 ? 19.540 1.620 -3.573 1.00 58.25 107 MET A N 1
ATOM 828 C CA . MET A 1 107 ? 19.993 1.511 -2.182 1.00 58.25 107 MET A CA 1
ATOM 829 C C . MET A 1 107 ? 18.953 0.955 -1.194 1.00 58.25 107 MET A C 1
ATOM 831 O O . MET A 1 107 ? 19.352 0.451 -0.148 1.00 58.25 107 MET A O 1
ATOM 835 N N . PHE A 1 108 ? 17.648 1.076 -1.468 1.00 59.12 108 PHE A N 1
ATOM 836 C CA . PHE A 1 108 ? 16.573 0.753 -0.506 1.00 59.12 108 PHE A CA 1
ATOM 837 C C . PHE A 1 108 ? 15.496 -0.203 -1.050 1.00 59.12 108 PHE A C 1
ATOM 839 O O . PHE A 1 108 ? 14.496 -0.449 -0.373 1.00 59.12 108 PHE A O 1
ATOM 846 N N . GLY A 1 109 ? 15.700 -0.734 -2.255 1.00 59.03 109 GLY A N 1
ATOM 847 C CA . GLY A 1 109 ? 14.790 -1.634 -2.951 1.00 59.03 109 GLY A CA 1
ATOM 848 C C . GLY A 1 109 ? 14.282 -1.031 -4.247 1.00 59.03 109 GLY A C 1
ATOM 849 O O . GLY A 1 109 ? 13.434 -0.125 -4.242 1.00 59.03 109 GLY A O 1
ATOM 850 N N . THR A 1 110 ? 14.838 -1.531 -5.352 1.00 57.47 110 THR A N 1
ATOM 851 C CA . THR A 1 110 ? 14.562 -1.007 -6.682 1.00 57.47 110 THR A CA 1
ATOM 852 C C . THR A 1 110 ? 13.207 -1.497 -7.171 1.00 57.47 110 THR A C 1
ATOM 854 O O . THR A 1 110 ? 13.007 -2.710 -7.253 1.00 57.47 110 THR A O 1
ATOM 857 N N . PRO A 1 111 ? 12.275 -0.599 -7.544 1.00 61.25 111 PRO A N 1
ATOM 858 C CA . PRO A 1 111 ? 11.262 -0.957 -8.514 1.00 61.25 111 PRO A CA 1
ATOM 859 C C . PRO A 1 111 ? 11.986 -1.192 -9.842 1.00 61.25 111 PRO A C 1
ATOM 861 O O . PRO A 1 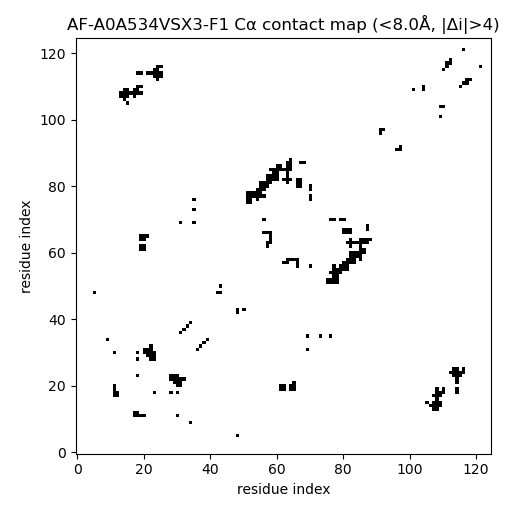111 ? 12.214 -0.268 -10.616 1.00 61.25 111 PRO A O 1
ATOM 864 N N . ASP A 1 112 ? 12.443 -2.423 -10.045 1.00 69.75 112 ASP A N 1
ATOM 865 C CA . ASP A 1 112 ? 12.841 -2.907 -11.359 1.00 69.75 112 ASP A CA 1
ATOM 866 C C . ASP A 1 112 ? 11.601 -3.411 -12.118 1.00 69.75 112 ASP A C 1
ATOM 868 O O . ASP A 1 112 ? 10.483 -3.435 -11.584 1.00 69.75 112 ASP A O 1
ATOM 872 N N . ASP A 1 113 ? 11.791 -3.828 -13.370 1.00 77.88 113 ASP A N 1
ATOM 873 C CA . ASP A 1 113 ? 10.703 -4.303 -14.233 1.00 77.88 113 ASP A CA 1
ATOM 874 C C . ASP A 1 113 ? 9.927 -5.493 -13.625 1.00 77.88 113 ASP A C 1
ATOM 876 O O . ASP A 1 113 ? 8.807 -5.777 -14.047 1.00 77.88 113 ASP A O 1
ATOM 880 N N . ARG A 1 114 ? 10.456 -6.182 -12.600 1.00 81.12 114 ARG A N 1
ATOM 881 C CA . ARG A 1 114 ? 9.723 -7.248 -11.902 1.00 81.12 114 ARG A CA 1
ATOM 882 C C . ARG A 1 114 ? 8.582 -6.699 -11.056 1.00 81.12 114 ARG A C 1
ATOM 884 O O . ARG A 1 114 ? 7.593 -7.403 -10.875 1.00 81.12 114 ARG A O 1
ATOM 891 N N . VAL A 1 115 ? 8.684 -5.467 -10.548 1.00 85.06 115 VAL A N 1
ATOM 892 C CA . VAL A 1 115 ? 7.668 -4.884 -9.657 1.00 85.06 115 VAL A CA 1
ATOM 893 C C . VAL A 1 115 ? 6.447 -4.414 -10.444 1.00 85.06 115 VAL A C 1
ATOM 895 O O . VAL A 1 115 ? 5.338 -4.845 -10.139 1.00 85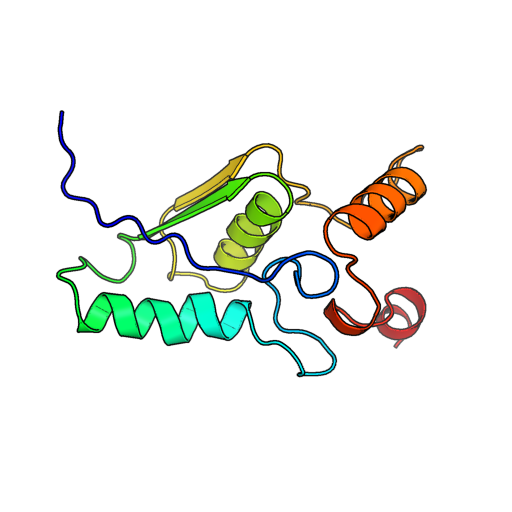.06 115 VAL A O 1
ATOM 898 N N . TRP A 1 116 ? 6.626 -3.572 -11.466 1.00 84.25 116 TRP A N 1
ATOM 899 C CA . TRP A 1 116 ? 5.510 -2.962 -12.211 1.00 84.25 116 TRP A CA 1
ATOM 900 C C . TRP A 1 116 ? 5.550 -3.172 -13.726 1.00 84.25 116 TRP A C 1
ATOM 902 O O . TRP A 1 116 ? 4.700 -2.619 -14.421 1.00 84.25 116 TRP A O 1
ATOM 912 N N . GLY A 1 117 ? 6.481 -3.978 -14.233 1.00 81.06 117 GLY A N 1
ATOM 913 C CA . GLY A 1 117 ? 6.716 -4.088 -15.667 1.00 81.06 117 GLY A CA 1
ATOM 914 C C . GLY A 1 117 ? 7.602 -2.962 -16.192 1.00 81.06 117 GLY A C 1
ATOM 915 O O . GLY A 1 117 ? 8.006 -2.053 -15.460 1.00 81.06 117 GLY A O 1
ATOM 916 N N . ASN A 1 118 ? 7.921 -3.042 -17.478 1.00 79.31 118 ASN A N 1
ATOM 917 C CA . ASN A 1 118 ? 8.762 -2.056 -18.129 1.00 79.31 118 ASN A CA 1
ATOM 918 C C . ASN A 1 118 ? 7.892 -0.895 -18.600 1.00 79.31 118 ASN A C 1
ATOM 920 O O . ASN A 1 118 ? 7.153 -1.001 -19.576 1.00 79.31 118 ASN A O 1
ATOM 924 N N . GLN A 1 119 ? 8.015 0.251 -17.934 1.00 70.00 119 GLN A N 1
ATOM 925 C CA . GLN A 1 119 ? 7.166 1.403 -18.225 1.00 70.00 119 GLN A CA 1
ATOM 926 C C . GLN A 1 119 ? 7.212 1.836 -19.703 1.00 70.00 119 GLN A C 1
ATOM 928 O O . GLN A 1 119 ? 6.189 2.227 -20.257 1.00 70.00 119 GLN A O 1
ATOM 933 N N . VAL A 1 120 ? 8.383 1.777 -20.346 1.00 70.88 120 VAL A N 1
ATOM 934 C CA . VAL A 1 120 ? 8.562 2.275 -21.718 1.00 70.88 120 VAL A CA 1
ATOM 935 C C . VAL A 1 120 ? 7.871 1.368 -22.731 1.00 70.88 120 VAL A C 1
ATOM 937 O O . VAL A 1 120 ? 7.267 1.866 -23.680 1.00 70.88 120 VAL A O 1
ATOM 940 N N . THR A 1 121 ? 7.970 0.049 -22.559 1.00 76.56 121 THR A N 1
ATOM 941 C CA . THR A 1 121 ? 7.340 -0.899 -23.486 1.00 76.56 121 THR A CA 1
ATOM 942 C C . THR A 1 121 ? 5.866 -1.106 -23.188 1.00 76.56 121 THR A C 1
ATOM 944 O O . THR A 1 121 ? 5.086 -1.244 -24.126 1.00 76.56 121 THR A O 1
ATOM 947 N N . ASP A 1 122 ? 5.480 -1.091 -21.913 1.00 75.38 122 ASP A N 1
ATOM 948 C CA . ASP A 1 122 ? 4.140 -1.496 -21.486 1.00 75.38 122 ASP A CA 1
ATOM 949 C C . ASP A 1 122 ? 3.115 -0.360 -21.640 1.00 75.38 122 ASP A C 1
ATOM 951 O O . ASP A 1 122 ? 1.936 -0.625 -21.853 1.00 75.38 122 ASP A O 1
ATOM 955 N N . GLU A 1 123 ? 3.539 0.911 -21.600 1.00 68.81 123 GLU A N 1
ATOM 956 C CA . GLU A 1 123 ? 2.661 2.060 -21.901 1.00 68.81 123 GLU A CA 1
ATOM 957 C C . GLU A 1 123 ? 2.448 2.285 -23.409 1.00 68.81 123 GLU A C 1
ATOM 959 O O . GLU A 1 123 ? 1.570 3.056 -23.802 1.00 68.81 123 GLU A O 1
ATOM 964 N N . ALA A 1 124 ? 3.253 1.650 -24.266 1.00 61.78 124 ALA A N 1
ATOM 965 C CA . ALA A 1 124 ? 3.196 1.822 -25.718 1.00 61.78 124 ALA A CA 1
ATOM 966 C C . ALA A 1 124 ? 2.172 0.902 -26.419 1.00 61.78 124 ALA A C 1
ATOM 968 O O . ALA A 1 124 ? 1.977 1.027 -27.633 1.00 61.78 124 ALA A O 1
ATOM 969 N N . THR A 1 125 ? 1.536 -0.010 -25.681 1.00 49.53 125 THR A N 1
ATOM 970 C CA . THR A 1 125 ? 0.559 -1.007 -26.163 1.00 49.53 125 THR A CA 1
ATOM 971 C C . THR A 1 125 ? -0.795 -0.843 -25.499 1.00 49.53 125 THR A C 1
ATOM 973 O O . THR A 1 125 ? -1.811 -1.004 -26.212 1.00 49.53 125 THR A O 1
#

Sequence (125 aa):
AQFPLIIVMPDAGHDSEAGWYSDWADGSRQWETFHTRVLVRYVDGHFRTLRLAHRAVAGLSMGGFGAMSYAARHPGLFQAAASFSGAVDTRYVEPVSGIGFNIFHDMFGTPDDRVWGNQVTDEAT